Protein AF-A0A1A3CHF2-F1 (afdb_monomer_lite)

pLDDT: mean 89.18, std 14.38, range [41.09, 98.69]

Sequence (101 aa):
MNQPESPSDSRYTEADLKDAENRVAHAREAAGRSALSAAKSLEESARAHDEVAGIEESAVNRDRHEIDRLRRSAKQHHAFAAEDRDLAEKKRKEANEIFGA

Structure (mmCIF, N/CA/C/O backbone):
data_AF-A0A1A3CHF2-F1
#
_entry.id   AF-A0A1A3CHF2-F1
#
loop_
_atom_site.group_PDB
_atom_site.id
_atom_site.type_symbol
_atom_site.label_atom_id
_atom_site.label_alt_id
_atom_site.label_comp_id
_atom_site.label_asym_id
_atom_site.label_entity_id
_atom_site.label_seq_id
_atom_site.pdbx_PDB_ins_code
_atom_site.Cartn_x
_atom_site.Cartn_y
_atom_site.Cartn_z
_atom_site.occupancy
_atom_site.B_iso_or_equiv
_atom_site.auth_seq_id
_atom_site.auth_comp_id
_atom_site.auth_asym_id
_atom_site.auth_atom_id
_atom_site.pdbx_PDB_model_num
ATOM 1 N N . MET A 1 1 ? -6.567 -23.914 63.487 1.00 41.09 1 MET A N 1
ATOM 2 C CA . MET A 1 1 ? -7.171 -24.101 62.153 1.00 41.09 1 MET A CA 1
ATOM 3 C C . MET A 1 1 ? -7.896 -22.808 61.831 1.00 41.09 1 MET A C 1
ATOM 5 O O . MET A 1 1 ? -8.968 -22.600 62.377 1.00 41.09 1 MET A O 1
ATOM 9 N N . ASN A 1 2 ? -7.271 -21.900 61.081 1.00 44.84 2 ASN A N 1
ATOM 10 C CA . ASN A 1 2 ? -7.898 -20.627 60.714 1.00 44.84 2 ASN A CA 1
ATOM 11 C C . ASN A 1 2 ? -8.375 -20.709 59.261 1.00 44.84 2 ASN A C 1
ATOM 13 O O . ASN A 1 2 ? -7.709 -21.322 58.432 1.00 44.84 2 ASN A O 1
ATOM 17 N N . GLN A 1 3 ? -9.588 -20.199 59.058 1.00 54.03 3 GLN A N 1
ATOM 18 C CA . GLN A 1 3 ? -10.509 -20.420 57.942 1.00 54.03 3 GLN A CA 1
ATOM 19 C C . GLN A 1 3 ? -9.902 -20.195 56.546 1.00 54.03 3 GLN A C 1
ATOM 21 O O . GLN A 1 3 ? -9.007 -19.365 56.406 1.00 54.03 3 GLN A O 1
ATOM 26 N N . PRO A 1 4 ? -10.414 -20.891 55.510 1.00 51.56 4 PRO A N 1
ATOM 27 C CA . PRO A 1 4 ? -10.038 -20.607 54.134 1.00 51.56 4 PRO A CA 1
ATOM 28 C C . PRO A 1 4 ? -10.546 -19.212 53.759 1.00 51.56 4 PRO A C 1
ATOM 30 O O . PRO A 1 4 ? -11.713 -18.890 53.988 1.00 51.56 4 PRO A O 1
ATOM 33 N N . GLU A 1 5 ? -9.659 -18.394 53.201 1.00 55.16 5 GLU A N 1
ATOM 34 C CA . GLU A 1 5 ? -10.010 -17.122 52.581 1.00 55.16 5 GLU A CA 1
ATOM 35 C C . GLU A 1 5 ? -11.115 -17.369 51.545 1.00 55.16 5 GLU A C 1
ATOM 37 O O . GLU A 1 5 ? -10.977 -18.206 50.649 1.00 55.16 5 GLU A O 1
ATOM 42 N N . SER A 1 6 ? -12.250 -16.689 51.710 1.00 58.31 6 SER A N 1
ATOM 43 C CA . SER A 1 6 ? -13.349 -16.705 50.748 1.00 58.31 6 SER A CA 1
ATOM 44 C C . SER A 1 6 ? -12.802 -16.367 49.356 1.00 58.31 6 SER A C 1
ATOM 46 O O . SER A 1 6 ? -11.999 -15.437 49.248 1.00 58.31 6 SER A O 1
ATOM 48 N N . PRO A 1 7 ? -13.220 -17.066 48.285 1.00 54.19 7 PRO A N 1
ATOM 49 C CA . PRO A 1 7 ? -12.734 -16.765 46.949 1.00 54.19 7 PRO A CA 1
ATOM 50 C C . PRO A 1 7 ? -13.109 -15.321 46.622 1.00 54.19 7 PRO A C 1
ATOM 52 O O . PRO A 1 7 ? -14.273 -14.939 46.749 1.00 54.19 7 PRO A O 1
ATOM 55 N N . SER A 1 8 ? -12.109 -14.523 46.248 1.00 58.91 8 SER A N 1
ATOM 56 C CA . SER A 1 8 ? -12.282 -13.182 45.699 1.00 58.91 8 SER A CA 1
ATOM 57 C C . SER A 1 8 ? -13.441 -13.204 44.708 1.00 58.91 8 SER A C 1
ATOM 59 O O . SER A 1 8 ? -13.372 -13.909 43.698 1.00 58.91 8 SER A O 1
ATOM 61 N N . ASP A 1 9 ? -14.510 -12.481 45.019 1.00 55.12 9 ASP A N 1
ATOM 62 C CA . ASP A 1 9 ? -15.688 -12.355 44.175 1.00 55.12 9 ASP A CA 1
ATOM 63 C C . ASP A 1 9 ? -15.266 -11.586 42.912 1.00 55.12 9 ASP A C 1
ATOM 65 O O . ASP A 1 9 ? -15.288 -10.359 42.866 1.00 55.12 9 ASP A O 1
ATOM 69 N N . SER A 1 10 ? -14.741 -12.313 41.920 1.00 62.53 10 SER A N 1
ATOM 70 C CA . SER A 1 10 ? -14.166 -11.792 40.674 1.00 62.53 10 SER A CA 1
ATOM 71 C C . SER A 1 10 ? -15.284 -11.376 39.714 1.00 62.53 10 SER A C 1
ATOM 73 O O . SER A 1 10 ? -15.435 -11.897 38.611 1.00 62.53 10 SER A O 1
ATOM 75 N N . ARG A 1 11 ? -16.148 -10.474 40.180 1.00 78.69 11 ARG A N 1
ATOM 76 C CA . ARG A 1 11 ? -17.210 -9.873 39.382 1.00 78.69 11 ARG A CA 1
ATOM 77 C C . ARG A 1 11 ? -16.660 -8.586 38.789 1.00 78.69 11 ARG A C 1
ATOM 79 O O . ARG A 1 11 ? -16.370 -7.648 39.524 1.00 78.69 11 ARG A O 1
ATOM 86 N N . TYR A 1 12 ? -16.496 -8.571 37.468 1.00 81.94 12 TYR A N 1
ATOM 87 C CA . TYR A 1 12 ? -16.137 -7.362 36.731 1.00 81.94 12 TYR A CA 1
ATOM 88 C C . TYR A 1 12 ? -17.104 -6.231 37.078 1.00 81.94 12 TYR A C 1
ATOM 90 O O . TYR A 1 12 ? -18.324 -6.416 37.072 1.00 81.94 12 TYR A O 1
ATOM 98 N N . THR A 1 13 ? -16.545 -5.072 37.398 1.00 91.12 13 THR A N 1
ATOM 99 C CA . THR A 1 13 ? -17.308 -3.865 37.698 1.00 91.12 13 THR A CA 1
ATOM 100 C C . THR A 1 13 ? -17.675 -3.129 36.410 1.00 91.12 13 THR A C 1
ATOM 102 O O . THR A 1 13 ? -17.073 -3.326 35.355 1.00 91.12 13 THR A O 1
ATOM 105 N N . GLU A 1 14 ? -18.647 -2.223 36.490 1.00 92.00 14 GLU A N 1
ATOM 106 C CA . GLU A 1 14 ? -18.978 -1.317 35.381 1.00 92.00 14 GLU A CA 1
ATOM 107 C C . GLU A 1 14 ? -17.774 -0.450 34.966 1.00 92.00 14 GLU A C 1
ATOM 109 O O . GLU A 1 14 ? -17.593 -0.143 33.788 1.00 92.00 14 GLU A O 1
ATOM 114 N N . ALA A 1 15 ? -16.899 -0.111 35.919 1.00 91.62 15 ALA A N 1
ATOM 115 C CA . ALA A 1 15 ? -15.657 0.597 35.636 1.00 91.62 15 ALA A CA 1
ATOM 116 C C . ALA A 1 15 ? -14.679 -0.261 34.812 1.00 91.62 15 ALA A C 1
ATOM 118 O O . ALA A 1 15 ? -14.060 0.263 33.886 1.00 91.62 15 ALA A O 1
ATOM 119 N N . ASP A 1 16 ? -14.585 -1.565 35.098 1.00 93.94 16 ASP A N 1
ATOM 120 C CA . ASP A 1 16 ? -13.743 -2.498 34.334 1.00 93.94 16 ASP A CA 1
ATOM 121 C C . ASP A 1 16 ? -14.250 -2.660 32.897 1.00 93.94 16 ASP A C 1
ATOM 123 O O . ASP A 1 16 ? -13.460 -2.670 31.952 1.00 93.94 16 ASP A O 1
ATOM 127 N N . LEU A 1 17 ? -15.574 -2.737 32.720 1.00 93.31 17 LEU A N 1
ATOM 128 C CA . LEU A 1 17 ? -16.198 -2.785 31.396 1.00 93.31 17 LEU A CA 1
ATOM 129 C C . LEU A 1 17 ? -15.904 -1.509 30.601 1.00 93.31 17 LEU A C 1
ATOM 131 O O . LEU A 1 17 ? -15.461 -1.586 29.458 1.00 93.31 17 LEU A O 1
ATOM 135 N N . LYS A 1 18 ? -16.057 -0.337 31.226 1.00 94.50 18 LYS A N 1
ATOM 136 C CA . LYS A 1 18 ? -15.776 0.951 30.583 1.00 94.50 18 LYS A CA 1
ATOM 137 C C . LYS A 1 18 ? -14.302 1.112 30.196 1.00 94.50 18 LYS A C 1
ATOM 139 O O . LYS A 1 18 ? -14.007 1.641 29.126 1.00 94.50 18 LYS A O 1
ATOM 144 N N . ASP A 1 19 ? -13.364 0.673 31.039 1.00 96.50 19 ASP A N 1
ATOM 145 C CA . ASP A 1 19 ? -11.935 0.677 30.687 1.00 96.50 19 ASP A CA 1
ATOM 146 C C . ASP A 1 19 ? -11.653 -0.252 29.499 1.00 96.50 19 ASP A C 1
ATOM 148 O O . ASP A 1 19 ? -10.958 0.136 28.556 1.00 96.50 19 ASP A O 1
ATOM 152 N N . ALA A 1 20 ? -12.245 -1.449 29.498 1.00 96.31 20 ALA A N 1
ATOM 153 C CA . ALA A 1 20 ? -12.113 -2.390 28.392 1.00 96.31 20 ALA A CA 1
ATOM 154 C C . ALA A 1 20 ? -12.664 -1.811 27.076 1.00 96.31 20 ALA A C 1
ATOM 156 O O . ALA A 1 20 ? -11.989 -1.885 26.048 1.00 96.31 20 ALA A O 1
ATOM 157 N N . GLU A 1 21 ? -13.837 -1.179 27.102 1.00 95.69 21 GLU A N 1
ATOM 158 C CA . GLU A 1 21 ? -14.430 -0.506 25.939 1.00 95.69 21 GLU A CA 1
ATOM 159 C C . GLU A 1 21 ? -13.537 0.622 25.410 1.00 95.69 21 GLU A C 1
ATOM 161 O O . GLU A 1 21 ? -13.258 0.680 24.210 1.00 95.69 21 GLU A O 1
ATOM 166 N N . ASN A 1 22 ? -13.009 1.469 26.299 1.00 96.69 22 ASN A N 1
ATOM 167 C CA . ASN A 1 22 ? -12.091 2.545 25.919 1.00 96.69 22 ASN A CA 1
ATOM 168 C C . ASN A 1 22 ? -10.810 1.997 25.279 1.00 96.69 22 ASN A C 1
ATOM 170 O O . ASN A 1 22 ? -10.340 2.514 24.264 1.00 96.69 22 ASN A O 1
ATOM 174 N N . ARG A 1 23 ? -10.246 0.923 25.839 1.00 97.19 23 ARG A N 1
ATOM 175 C CA . ARG A 1 23 ? -9.063 0.256 25.280 1.00 97.19 23 ARG A CA 1
ATOM 176 C C . ARG A 1 23 ? -9.334 -0.319 23.898 1.00 97.19 23 ARG A C 1
ATOM 178 O O . ARG A 1 23 ? -8.495 -0.170 23.012 1.00 97.19 23 ARG A O 1
ATOM 185 N N . VAL A 1 24 ? -10.498 -0.934 23.694 1.00 96.69 24 VAL A N 1
ATOM 186 C CA . VAL A 1 24 ? -10.917 -1.432 22.377 1.00 96.69 24 VAL A CA 1
ATOM 187 C C . VAL A 1 24 ? -11.060 -0.279 21.384 1.00 96.69 24 VAL A C 1
ATOM 189 O O . VAL A 1 24 ? -10.558 -0.391 20.266 1.00 96.6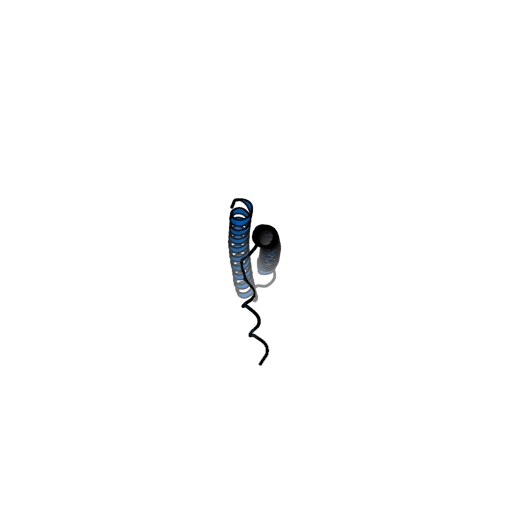9 24 VAL A O 1
ATOM 192 N N . ALA A 1 25 ? -11.671 0.839 21.782 1.00 94.75 25 ALA A N 1
ATOM 193 C CA . ALA A 1 25 ? -11.803 2.018 20.928 1.00 94.75 25 ALA A CA 1
ATOM 194 C C . ALA A 1 25 ? -10.432 2.578 20.508 1.00 94.75 25 ALA A C 1
ATOM 196 O O . ALA A 1 25 ? -10.187 2.787 19.319 1.00 94.75 25 ALA A O 1
ATOM 197 N N . HIS A 1 26 ? -9.499 2.724 21.454 1.00 96.94 26 HIS A N 1
ATOM 198 C CA . HIS A 1 26 ? -8.132 3.160 21.158 1.00 96.94 26 HIS A CA 1
ATOM 199 C C . HIS A 1 26 ? -7.373 2.177 20.259 1.00 96.94 26 HIS A C 1
ATOM 201 O O . HIS A 1 26 ? -6.669 2.597 19.341 1.00 96.94 26 HIS A O 1
ATOM 207 N N . ALA A 1 27 ? -7.520 0.870 20.491 1.00 97.25 27 ALA A N 1
ATOM 208 C CA . ALA A 1 27 ? -6.884 -0.149 19.663 1.00 97.25 27 ALA A CA 1
ATOM 209 C C . ALA A 1 27 ? -7.408 -0.117 18.219 1.00 97.25 27 ALA A C 1
ATOM 211 O O . ALA A 1 27 ? -6.617 -0.202 17.279 1.00 97.25 27 ALA A O 1
ATOM 212 N N . ARG A 1 28 ? -8.723 0.064 18.034 1.00 96.31 28 ARG A N 1
ATOM 213 C CA . ARG A 1 28 ? -9.337 0.239 16.710 1.00 96.31 28 ARG A CA 1
ATOM 214 C C . ARG A 1 28 ? -8.811 1.490 16.024 1.00 96.31 28 ARG A C 1
ATOM 216 O O . ARG A 1 28 ? -8.336 1.403 14.898 1.00 96.31 28 ARG A O 1
ATOM 223 N N . GLU A 1 29 ? -8.801 2.629 16.708 1.00 95.88 29 GLU A N 1
ATOM 224 C CA . GLU A 1 29 ? -8.271 3.869 16.136 1.00 95.88 29 GLU A CA 1
ATOM 225 C C . GLU A 1 29 ? -6.811 3.705 15.676 1.00 95.88 29 GLU A C 1
ATOM 227 O O . GLU A 1 29 ? -6.451 4.094 14.560 1.00 95.88 29 GLU A O 1
ATOM 232 N N . ALA A 1 30 ? -5.971 3.086 16.510 1.00 97.44 30 ALA A N 1
ATOM 233 C CA . ALA A 1 30 ? -4.579 2.812 16.177 1.00 97.44 30 ALA A CA 1
ATOM 234 C C . ALA A 1 30 ? -4.449 1.891 14.952 1.00 97.44 30 ALA A C 1
ATOM 236 O O . ALA A 1 30 ? -3.637 2.167 14.064 1.00 97.44 30 ALA A 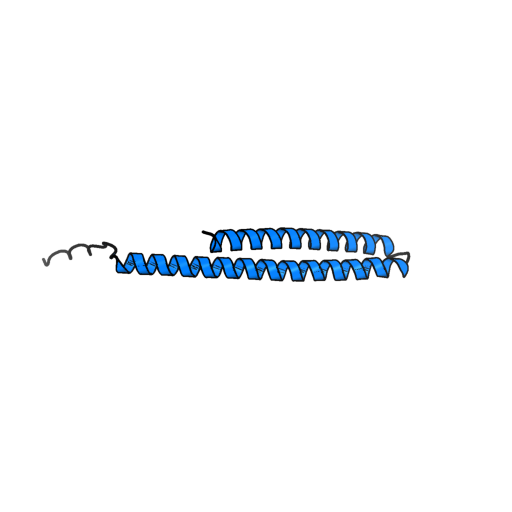O 1
ATOM 237 N N . ALA A 1 31 ? -5.271 0.842 14.867 1.00 97.69 31 ALA A N 1
ATOM 238 C CA . ALA A 1 31 ? -5.305 -0.060 13.720 1.00 97.69 31 ALA A CA 1
ATOM 239 C C . ALA A 1 31 ? -5.714 0.672 12.430 1.00 97.69 31 ALA A C 1
ATOM 241 O O . ALA A 1 31 ? -5.024 0.553 11.418 1.00 97.69 31 ALA A O 1
ATOM 242 N N . GLY A 1 32 ? -6.757 1.507 12.476 1.00 97.75 32 GLY A N 1
ATOM 243 C CA . GLY A 1 32 ? -7.202 2.300 11.326 1.00 97.75 32 GLY A CA 1
ATOM 244 C C . GLY A 1 32 ? -6.124 3.272 10.836 1.00 97.75 32 GLY A C 1
ATOM 245 O O . GLY A 1 32 ? -5.836 3.347 9.640 1.00 97.75 32 GLY A O 1
ATOM 246 N N . ARG A 1 33 ? -5.442 3.967 11.757 1.00 97.81 33 ARG A N 1
ATOM 247 C CA . ARG A 1 33 ? -4.309 4.851 11.421 1.00 97.81 33 ARG A CA 1
ATOM 248 C C . ARG A 1 33 ? -3.132 4.076 10.826 1.00 97.81 33 ARG A C 1
ATOM 250 O O . ARG A 1 33 ? -2.522 4.539 9.863 1.00 97.81 33 ARG A O 1
ATOM 257 N N . SER A 1 34 ? -2.821 2.903 11.376 1.00 98.25 34 SER A N 1
ATOM 258 C CA . SER A 1 34 ? -1.763 2.030 10.860 1.00 98.25 34 SER A CA 1
ATOM 259 C C . SER A 1 34 ? -2.075 1.550 9.441 1.00 98.25 34 SER A C 1
ATOM 261 O O . SER A 1 34 ? -1.212 1.636 8.567 1.00 98.25 34 SER A O 1
ATOM 263 N N . ALA A 1 35 ? -3.322 1.152 9.174 1.00 98.00 35 ALA A N 1
ATOM 264 C CA . ALA A 1 35 ? -3.772 0.760 7.844 1.00 98.00 35 ALA A CA 1
ATOM 265 C C . ALA A 1 35 ? -3.646 1.914 6.830 1.00 98.00 35 ALA A C 1
ATOM 267 O O . ALA A 1 35 ? -3.094 1.712 5.748 1.00 98.00 35 ALA A O 1
ATOM 268 N N . LEU A 1 36 ? -4.041 3.143 7.189 1.00 98.44 36 LEU A N 1
ATOM 269 C CA . LEU A 1 36 ? -3.832 4.319 6.327 1.00 98.44 36 LEU A CA 1
ATOM 270 C C . LEU A 1 36 ? -2.349 4.606 6.068 1.00 98.44 36 LEU A C 1
ATOM 272 O O . LEU A 1 36 ? -1.971 4.933 4.942 1.00 98.44 36 LEU A O 1
ATOM 276 N N . SER A 1 37 ? -1.501 4.472 7.090 1.00 98.50 37 SER A N 1
ATOM 277 C CA . SER A 1 37 ? -0.056 4.644 6.921 1.00 98.50 37 SER A CA 1
ATOM 278 C C . SER A 1 37 ? 0.521 3.602 5.966 1.00 98.50 37 SER A C 1
ATOM 280 O O . SER A 1 37 ? 1.296 3.957 5.082 1.00 98.50 37 SER A O 1
ATOM 282 N N . ALA A 1 38 ? 0.126 2.334 6.109 1.00 98.38 38 ALA A N 1
ATOM 283 C CA . ALA A 1 38 ? 0.562 1.264 5.220 1.00 98.38 38 ALA A CA 1
ATOM 284 C C . ALA A 1 38 ? 0.107 1.516 3.775 1.00 98.38 38 ALA A C 1
ATOM 286 O O . ALA A 1 38 ? 0.904 1.356 2.854 1.00 98.38 38 ALA A O 1
ATOM 287 N N . ALA A 1 39 ? -1.135 1.977 3.576 1.00 98.50 39 ALA A N 1
ATOM 288 C CA . ALA A 1 39 ? -1.632 2.355 2.256 1.00 98.50 39 ALA A CA 1
ATOM 289 C C . ALA A 1 39 ? -0.746 3.423 1.601 1.00 98.50 39 ALA A C 1
ATOM 291 O O . ALA A 1 39 ? -0.346 3.266 0.453 1.00 98.50 39 ALA A O 1
ATOM 292 N N . LYS A 1 40 ? -0.386 4.477 2.343 1.00 98.50 40 LYS A N 1
ATOM 293 C CA . LYS A 1 40 ? 0.482 5.544 1.832 1.00 98.50 40 LYS A CA 1
ATOM 294 C C . LYS A 1 40 ? 1.872 5.028 1.445 1.00 98.50 40 LYS A C 1
ATOM 296 O O . LYS A 1 40 ? 2.365 5.369 0.375 1.00 98.50 40 LYS A O 1
ATOM 301 N N . SER A 1 41 ? 2.492 4.199 2.283 1.00 98.56 41 SER A N 1
ATOM 302 C CA . SER A 1 41 ? 3.817 3.639 1.986 1.00 98.56 41 SER A CA 1
ATOM 303 C C . SER A 1 41 ? 3.807 2.733 0.753 1.00 98.56 41 SER A C 1
ATOM 305 O O . SER A 1 41 ? 4.741 2.776 -0.042 1.00 98.56 41 SER A O 1
ATOM 307 N N . LEU A 1 42 ? 2.740 1.957 0.553 1.00 98.69 42 LEU A N 1
ATOM 308 C CA . LEU A 1 42 ? 2.560 1.151 -0.656 1.00 98.69 42 LEU A CA 1
ATOM 309 C C . LEU A 1 42 ? 2.408 2.029 -1.906 1.00 98.69 42 LEU A C 1
ATOM 311 O O . LEU A 1 42 ? 2.996 1.737 -2.938 1.00 98.69 42 LEU A O 1
ATOM 315 N N . GLU A 1 43 ? 1.696 3.155 -1.826 1.00 98.50 43 GLU A N 1
ATOM 316 C CA . GLU A 1 43 ? 1.615 4.095 -2.955 1.00 98.50 43 GLU A CA 1
ATOM 317 C C . GLU A 1 43 ? 2.956 4.744 -3.297 1.00 98.50 43 GLU A C 1
ATOM 319 O O . GLU A 1 43 ? 3.248 4.983 -4.469 1.00 98.50 43 GLU A O 1
ATOM 324 N N . GLU A 1 44 ? 3.767 5.050 -2.286 1.00 98.69 44 GLU A N 1
ATOM 325 C CA . GLU A 1 44 ? 5.128 5.552 -2.480 1.00 98.69 44 GLU A CA 1
ATOM 326 C C . GLU A 1 44 ? 6.016 4.487 -3.141 1.00 98.69 44 GLU A C 1
ATOM 328 O O . GLU A 1 44 ? 6.723 4.798 -4.100 1.00 98.69 44 GLU A O 1
ATOM 333 N N . SER A 1 45 ? 5.907 3.228 -2.706 1.00 98.44 45 SER A N 1
ATOM 334 C CA . SER A 1 45 ? 6.586 2.081 -3.325 1.00 98.44 45 SER A CA 1
ATOM 335 C C . SER A 1 45 ? 6.170 1.884 -4.788 1.00 98.44 45 SER A C 1
ATOM 337 O O . SER A 1 45 ? 7.024 1.816 -5.674 1.00 98.44 45 SER A O 1
ATOM 339 N N . ALA A 1 46 ? 4.866 1.939 -5.082 1.00 98.44 46 ALA A N 1
ATOM 340 C CA . ALA A 1 46 ? 4.353 1.838 -6.446 1.00 98.44 46 ALA A CA 1
ATOM 341 C C . ALA A 1 46 ? 4.918 2.925 -7.373 1.00 98.44 46 ALA A C 1
ATOM 343 O O . ALA A 1 46 ? 5.260 2.653 -8.524 1.00 98.44 46 ALA A O 1
ATOM 344 N N . ARG A 1 47 ? 5.040 4.165 -6.876 1.00 98.50 47 ARG A N 1
ATOM 345 C CA . ARG A 1 47 ? 5.651 5.266 -7.638 1.00 98.50 47 ARG A CA 1
ATOM 346 C C . ARG A 1 47 ? 7.124 5.007 -7.924 1.00 98.50 47 ARG A C 1
ATOM 348 O O . ARG A 1 47 ? 7.554 5.245 -9.046 1.00 98.50 47 ARG A O 1
ATOM 355 N N . ALA A 1 48 ? 7.873 4.511 -6.940 1.00 98.44 48 ALA A N 1
ATOM 356 C CA . ALA A 1 48 ? 9.283 4.183 -7.123 1.00 98.44 48 ALA A CA 1
ATOM 357 C C . ALA A 1 48 ? 9.472 3.066 -8.161 1.00 98.44 48 ALA A C 1
ATOM 359 O O . ALA A 1 48 ? 10.359 3.149 -9.007 1.00 98.44 48 ALA A O 1
ATOM 360 N N . HIS A 1 49 ? 8.611 2.046 -8.145 1.00 98.19 49 HIS A N 1
ATOM 361 C CA . HIS A 1 49 ? 8.617 1.007 -9.168 1.00 98.19 49 HIS A CA 1
ATOM 362 C C . HIS A 1 49 ? 8.357 1.565 -10.573 1.00 98.19 49 HIS A C 1
ATOM 364 O O . HIS A 1 49 ? 9.137 1.291 -11.482 1.00 98.19 49 HIS A O 1
ATOM 370 N N . ASP A 1 50 ? 7.333 2.398 -10.755 1.00 97.88 50 ASP A N 1
ATOM 371 C CA . ASP A 1 50 ? 7.070 3.015 -12.062 1.00 97.88 50 ASP A CA 1
ATOM 372 C C . ASP A 1 50 ? 8.191 3.958 -12.521 1.00 97.88 50 ASP A C 1
ATOM 374 O O . ASP A 1 50 ? 8.485 4.026 -13.714 1.00 97.88 50 ASP A O 1
ATOM 378 N N . GLU A 1 51 ? 8.845 4.667 -11.597 1.00 98.00 51 GLU A N 1
ATOM 379 C CA . GLU A 1 51 ? 9.998 5.512 -11.916 1.00 98.00 51 GLU A CA 1
ATOM 380 C C . GLU A 1 51 ? 11.158 4.678 -12.474 1.00 98.00 51 GLU A C 1
ATOM 382 O O . GLU A 1 51 ? 11.711 5.011 -13.526 1.00 98.00 51 GLU A O 1
ATOM 387 N N . VAL A 1 52 ? 11.489 3.557 -11.823 1.00 97.12 52 VAL A N 1
ATOM 388 C CA . VAL A 1 52 ? 12.533 2.644 -12.311 1.00 97.12 52 VAL A CA 1
ATOM 389 C C . VAL A 1 52 ? 12.146 2.048 -13.664 1.00 97.12 52 VAL A C 1
ATOM 391 O O . VAL A 1 52 ? 12.973 2.052 -14.578 1.00 97.12 52 VAL A O 1
ATOM 394 N N . ALA A 1 53 ? 10.893 1.615 -13.834 1.00 95.69 53 ALA A N 1
ATOM 395 C CA . ALA A 1 53 ? 10.406 1.107 -15.114 1.00 95.69 53 ALA A CA 1
ATOM 396 C C . ALA A 1 53 ? 10.584 2.140 -16.239 1.00 95.69 53 ALA A C 1
ATOM 398 O O . ALA A 1 53 ? 11.155 1.825 -17.283 1.00 95.69 53 ALA A O 1
ATOM 399 N N . GLY A 1 54 ? 10.193 3.396 -16.003 1.00 94.56 54 GLY A N 1
ATOM 400 C CA . GLY A 1 54 ? 10.337 4.476 -16.981 1.00 94.56 54 GLY A CA 1
ATOM 401 C C . GLY A 1 54 ? 11.795 4.781 -17.348 1.00 94.56 54 GLY A C 1
ATOM 402 O O . GLY A 1 54 ? 12.099 5.078 -18.511 1.00 94.56 54 GLY A O 1
ATOM 403 N N . ILE A 1 55 ? 12.722 4.670 -16.389 1.00 93.81 55 ILE A N 1
ATOM 404 C CA . ILE A 1 55 ? 14.166 4.795 -16.643 1.00 93.81 55 ILE A CA 1
ATOM 405 C C . ILE A 1 55 ? 14.654 3.652 -17.539 1.00 93.81 55 ILE A C 1
ATOM 407 O O . ILE A 1 55 ? 15.355 3.903 -18.524 1.00 93.81 55 ILE A O 1
ATOM 411 N N . GLU A 1 56 ? 14.282 2.410 -17.228 1.00 92.75 56 GLU A N 1
ATOM 412 C CA . GLU A 1 56 ? 14.689 1.231 -17.996 1.00 92.75 56 GLU A CA 1
ATOM 413 C C . GLU A 1 56 ? 14.117 1.249 -19.419 1.00 92.75 56 GLU A C 1
ATOM 415 O O . GLU A 1 56 ? 14.855 1.012 -20.378 1.00 92.75 56 GLU A O 1
ATOM 420 N N . GLU A 1 57 ? 12.848 1.625 -19.591 1.00 91.50 57 GLU A N 1
ATOM 421 C CA . GLU A 1 57 ? 12.218 1.810 -20.905 1.00 91.50 57 GLU A CA 1
ATOM 422 C C . GLU A 1 57 ? 12.910 2.900 -21.726 1.00 91.50 57 GLU A C 1
ATOM 424 O O . GLU A 1 57 ? 13.153 2.731 -22.924 1.00 91.50 57 GLU A O 1
ATOM 429 N N . SER A 1 58 ? 13.2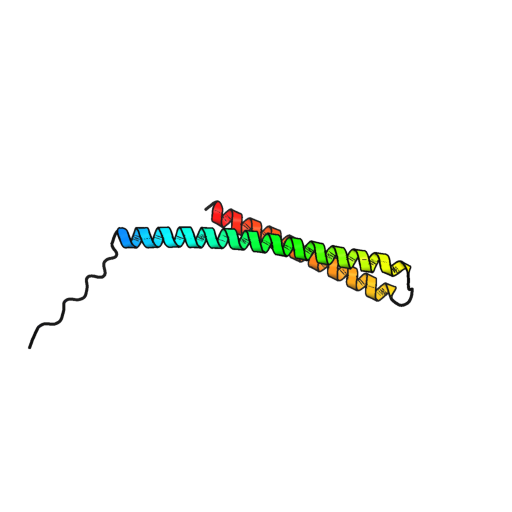98 4.002 -21.084 1.00 89.31 58 SER A N 1
ATOM 430 C CA . SER A 1 58 ? 14.046 5.078 -21.739 1.00 89.31 58 SER A CA 1
ATOM 431 C C . SER A 1 58 ? 15.462 4.642 -22.139 1.00 89.31 58 SER A C 1
ATOM 433 O O . SER A 1 58 ? 16.004 5.113 -23.145 1.00 89.31 58 SER A O 1
ATOM 435 N N . ALA A 1 59 ? 16.070 3.727 -21.378 1.00 86.25 59 ALA A N 1
ATOM 436 C CA . ALA A 1 59 ? 17.410 3.200 -21.626 1.00 86.25 59 ALA A CA 1
ATOM 437 C C . ALA A 1 59 ? 17.462 2.163 -22.764 1.00 86.25 59 ALA A C 1
ATOM 439 O O . ALA A 1 59 ? 18.501 2.041 -23.415 1.00 86.25 59 ALA A O 1
ATOM 440 N N . VAL A 1 60 ? 16.346 1.490 -23.080 1.00 79.44 60 VAL A N 1
ATOM 441 C CA . VAL A 1 60 ? 16.229 0.524 -24.197 1.00 79.44 60 VAL A CA 1
ATOM 442 C C . VAL A 1 60 ? 16.689 1.107 -25.541 1.00 79.44 60 VAL A C 1
ATOM 444 O O . VAL A 1 60 ? 17.202 0.385 -26.391 1.00 79.44 60 VAL A O 1
ATOM 447 N N . ASN A 1 61 ? 16.560 2.418 -25.743 1.00 70.75 61 ASN A N 1
ATOM 448 C CA . ASN A 1 61 ? 16.961 3.067 -26.994 1.00 70.75 61 ASN A CA 1
ATOM 449 C C . ASN A 1 61 ? 18.476 3.327 -27.111 1.00 70.75 61 ASN A C 1
ATOM 451 O O . ASN A 1 61 ? 18.921 3.817 -28.148 1.00 70.75 61 ASN A O 1
ATOM 455 N N . ARG A 1 62 ? 19.269 3.035 -26.067 1.00 72.12 62 ARG A N 1
ATOM 456 C CA . ARG A 1 62 ? 20.700 3.382 -25.999 1.00 72.12 62 ARG A CA 1
ATOM 457 C C . ARG A 1 62 ? 21.649 2.209 -26.253 1.00 72.12 62 ARG A C 1
ATOM 459 O O . ARG A 1 62 ? 22.751 2.455 -26.729 1.00 72.12 62 ARG A O 1
ATOM 466 N N . ASP A 1 63 ? 21.241 0.966 -25.992 1.00 69.81 63 ASP A N 1
ATOM 467 C CA . ASP A 1 63 ? 22.087 -0.215 -26.217 1.00 69.81 63 ASP A CA 1
ATOM 468 C C . ASP A 1 63 ? 21.268 -1.422 -26.698 1.00 69.81 63 ASP A C 1
ATOM 470 O O . ASP A 1 63 ? 20.351 -1.877 -26.014 1.00 69.81 63 ASP A O 1
ATOM 474 N N . ARG A 1 64 ? 21.610 -1.954 -27.882 1.00 67.38 64 ARG A N 1
ATOM 475 C CA . ARG A 1 64 ? 20.909 -3.078 -28.527 1.00 67.38 64 ARG A CA 1
ATOM 476 C C . ARG A 1 64 ? 21.080 -4.408 -27.796 1.00 67.38 64 ARG A C 1
ATOM 478 O O . ARG A 1 64 ? 20.212 -5.265 -27.946 1.00 67.38 64 ARG A O 1
ATOM 485 N N . HIS A 1 65 ? 22.157 -4.594 -27.034 1.00 71.00 65 HIS A N 1
ATOM 486 C CA . HIS A 1 65 ? 22.427 -5.868 -26.362 1.00 71.00 65 HIS A CA 1
ATOM 487 C C . HIS A 1 65 ? 21.620 -6.052 -25.068 1.00 71.00 65 HIS A C 1
ATOM 489 O O . HIS A 1 65 ? 21.376 -7.181 -24.650 1.00 71.00 65 HIS A O 1
ATOM 495 N N . GLU A 1 66 ? 21.133 -4.957 -24.481 1.00 80.31 66 GLU A N 1
ATOM 496 C CA . GLU A 1 66 ? 20.458 -4.946 -23.176 1.00 80.31 66 GLU A CA 1
ATOM 497 C C . GLU A 1 66 ? 18.930 -4.777 -23.270 1.00 80.31 66 GLU A C 1
ATOM 499 O O . GLU A 1 66 ? 18.224 -4.892 -22.265 1.00 80.31 66 GLU A O 1
ATOM 504 N N . ILE A 1 67 ? 18.401 -4.559 -24.481 1.00 84.19 67 ILE A N 1
ATOM 505 C CA . ILE A 1 67 ? 16.983 -4.261 -24.752 1.00 84.19 67 ILE A CA 1
ATOM 506 C C . ILE A 1 67 ? 16.042 -5.258 -24.079 1.00 84.19 67 ILE A C 1
ATOM 508 O O . ILE A 1 67 ? 15.095 -4.866 -23.399 1.00 84.19 67 ILE A O 1
ATOM 512 N N . ASP A 1 68 ? 16.295 -6.550 -24.263 1.00 85.31 68 ASP A N 1
ATOM 513 C CA . ASP A 1 68 ? 15.388 -7.586 -23.779 1.00 85.31 68 ASP A CA 1
ATOM 514 C C . ASP A 1 68 ? 15.436 -7.732 -22.256 1.00 85.31 68 ASP A C 1
ATOM 516 O O . ASP A 1 68 ? 14.425 -8.080 -21.643 1.00 85.31 68 ASP A O 1
ATOM 520 N N . ARG A 1 69 ? 16.586 -7.453 -21.627 1.00 88.94 69 ARG A N 1
ATOM 521 C CA . ARG A 1 69 ? 16.699 -7.446 -20.164 1.00 88.94 69 ARG A CA 1
ATOM 522 C C . ARG A 1 69 ? 15.942 -6.256 -19.583 1.00 88.94 69 ARG A C 1
ATOM 524 O O . ARG A 1 69 ? 15.097 -6.467 -18.718 1.00 88.94 69 ARG A O 1
ATOM 531 N N . LEU A 1 70 ? 16.187 -5.053 -20.101 1.00 90.25 70 LEU A N 1
ATOM 532 C CA . LEU A 1 70 ? 15.548 -3.820 -19.633 1.00 90.25 70 LEU A CA 1
ATOM 533 C C . LEU A 1 70 ? 14.030 -3.846 -19.839 1.00 90.25 70 LEU A C 1
ATOM 535 O O . LEU A 1 70 ? 13.288 -3.521 -18.924 1.00 90.25 70 LEU A O 1
ATOM 539 N N . ARG A 1 71 ? 13.541 -4.334 -20.987 1.00 89.56 71 ARG A N 1
ATOM 540 C CA . ARG A 1 71 ? 12.093 -4.483 -21.225 1.00 89.56 71 ARG A CA 1
ATOM 541 C C . ARG A 1 71 ? 11.424 -5.452 -20.254 1.00 89.56 71 ARG A C 1
ATOM 543 O O . ARG A 1 71 ? 10.300 -5.211 -19.822 1.00 89.56 71 ARG A O 1
ATOM 550 N N . ARG A 1 72 ? 12.080 -6.575 -19.935 1.00 92.69 72 ARG A N 1
ATOM 551 C CA . ARG A 1 72 ? 11.542 -7.534 -18.957 1.00 92.69 72 ARG A CA 1
ATOM 552 C C . ARG A 1 72 ? 11.538 -6.950 -17.549 1.00 92.69 72 ARG A C 1
ATOM 554 O O . ARG A 1 72 ? 10.547 -7.134 -16.851 1.00 92.69 72 ARG A O 1
ATOM 561 N N . SER A 1 73 ? 12.611 -6.262 -17.170 1.00 94.50 73 SER A N 1
ATOM 562 C CA . SER A 1 73 ? 12.747 -5.608 -15.866 1.00 94.50 73 SER A CA 1
ATOM 563 C C . SER A 1 73 ? 11.697 -4.504 -15.686 1.00 94.50 73 SER A C 1
ATOM 565 O O . SER A 1 73 ? 10.918 -4.554 -14.736 1.00 94.50 73 SER A O 1
ATOM 567 N N . ALA A 1 74 ? 11.516 -3.637 -16.686 1.00 95.06 74 ALA A N 1
ATOM 568 C CA . ALA A 1 74 ? 10.510 -2.578 -16.647 1.00 95.06 74 ALA A CA 1
ATOM 569 C C . ALA A 1 74 ? 9.092 -3.142 -16.501 1.00 95.06 74 ALA A C 1
ATOM 571 O O . ALA A 1 74 ? 8.299 -2.684 -15.679 1.00 95.06 74 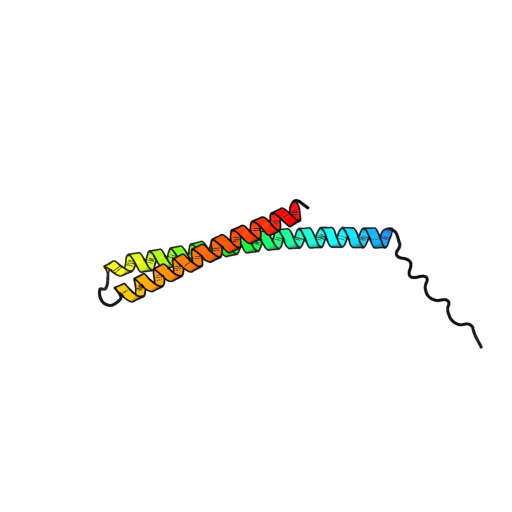ALA A O 1
ATOM 572 N N . LYS A 1 75 ? 8.787 -4.218 -17.239 1.00 96.56 75 LYS A N 1
ATOM 573 C CA . LYS A 1 75 ? 7.509 -4.927 -17.107 1.00 96.56 75 LYS A CA 1
ATOM 574 C C . LYS A 1 75 ? 7.301 -5.494 -15.696 1.00 96.56 75 LYS A C 1
ATOM 576 O O . LYS A 1 75 ? 6.173 -5.484 -15.211 1.00 96.56 75 LYS A O 1
ATOM 581 N N . GLN A 1 76 ? 8.351 -6.007 -15.053 1.00 97.75 76 GLN A N 1
ATOM 582 C CA . GLN A 1 76 ? 8.274 -6.497 -13.673 1.00 97.75 76 GLN A CA 1
ATOM 583 C C . GLN A 1 76 ? 8.032 -5.354 -12.691 1.00 97.75 76 GLN A C 1
ATOM 585 O O . GLN A 1 76 ? 7.162 -5.471 -11.836 1.00 97.75 76 GLN A O 1
ATOM 590 N N . HIS A 1 77 ? 8.729 -4.233 -12.854 1.00 97.94 77 HIS A N 1
ATOM 591 C CA . HIS A 1 77 ? 8.501 -3.047 -12.041 1.00 97.94 77 HIS A CA 1
ATOM 592 C C . HIS A 1 77 ? 7.063 -2.530 -12.160 1.00 97.94 77 HIS A C 1
ATOM 594 O O . HIS A 1 77 ? 6.421 -2.309 -11.139 1.00 97.94 77 HIS A O 1
ATOM 600 N N . HIS A 1 78 ? 6.498 -2.453 -13.365 1.00 97.69 78 HIS A N 1
ATOM 601 C CA . HIS A 1 78 ? 5.082 -2.113 -13.527 1.00 97.69 78 HIS A CA 1
ATOM 602 C C . HIS A 1 78 ? 4.134 -3.114 -12.857 1.00 97.69 78 HIS A C 1
ATOM 604 O O . HIS A 1 78 ? 3.117 -2.709 -12.293 1.00 97.69 78 HIS A O 1
ATOM 610 N N . ALA A 1 79 ? 4.452 -4.412 -12.898 1.00 98.25 79 ALA A N 1
ATOM 611 C CA . ALA A 1 79 ? 3.657 -5.421 -12.203 1.00 98.25 79 ALA A CA 1
ATOM 612 C C . ALA A 1 79 ? 3.681 -5.198 -10.682 1.00 98.25 79 ALA A C 1
ATOM 614 O O . ALA A 1 79 ? 2.620 -5.151 -10.066 1.00 98.25 79 ALA A O 1
ATOM 615 N N . PHE A 1 80 ? 4.856 -4.952 -10.095 1.00 98.19 80 PHE A N 1
ATOM 616 C CA . PHE A 1 80 ? 4.971 -4.631 -8.670 1.00 98.19 80 PHE A CA 1
ATOM 617 C C . PHE A 1 80 ? 4.267 -3.319 -8.309 1.00 98.19 80 PHE A C 1
ATOM 619 O O . PHE A 1 80 ? 3.566 -3.256 -7.304 1.00 98.19 80 PHE A O 1
ATOM 626 N N . ALA A 1 81 ? 4.353 -2.293 -9.161 1.00 98.25 81 ALA A N 1
ATOM 627 C CA . ALA A 1 81 ? 3.621 -1.047 -8.956 1.00 98.25 81 ALA A CA 1
ATOM 628 C C . ALA A 1 81 ? 2.097 -1.247 -8.959 1.00 98.25 81 ALA A C 1
ATOM 630 O O . ALA A 1 81 ? 1.379 -0.576 -8.216 1.00 98.25 81 ALA A O 1
ATOM 631 N N . ALA A 1 82 ? 1.580 -2.143 -9.803 1.00 98.50 82 ALA A N 1
ATOM 632 C CA . ALA A 1 82 ? 0.163 -2.494 -9.815 1.00 98.50 82 ALA A CA 1
ATOM 633 C C . ALA A 1 82 ? -0.240 -3.260 -8.544 1.00 98.50 82 ALA A C 1
ATOM 635 O O . ALA A 1 82 ? -1.233 -2.905 -7.912 1.00 98.50 82 ALA A O 1
ATOM 636 N N . GLU A 1 83 ? 0.557 -4.246 -8.127 1.00 98.56 83 GLU A N 1
ATOM 637 C CA . GLU A 1 83 ? 0.322 -4.998 -6.889 1.00 98.56 83 GLU A CA 1
ATOM 638 C C . GLU A 1 83 ? 0.304 -4.082 -5.657 1.00 98.56 83 GLU A C 1
ATOM 640 O O . GLU A 1 83 ? -0.617 -4.160 -4.839 1.00 98.56 83 GLU A O 1
ATOM 645 N N . ASP A 1 84 ? 1.265 -3.161 -5.552 1.00 98.69 84 ASP A N 1
ATOM 646 C CA . ASP A 1 84 ? 1.345 -2.195 -4.455 1.00 98.69 84 ASP A CA 1
ATOM 647 C C . ASP A 1 84 ? 0.126 -1.261 -4.417 1.00 98.69 84 ASP A C 1
ATOM 649 O O . ASP A 1 84 ? -0.414 -0.984 -3.342 1.00 98.69 84 ASP A O 1
ATOM 653 N N . ARG A 1 85 ? -0.373 -0.813 -5.577 1.00 98.44 85 ARG A N 1
ATOM 654 C CA . ARG A 1 85 ? -1.613 -0.018 -5.658 1.00 98.44 85 ARG A CA 1
ATOM 655 C C . ARG A 1 85 ? -2.829 -0.802 -5.177 1.00 98.44 85 ARG A C 1
ATOM 657 O O . ARG A 1 85 ? -3.629 -0.263 -4.409 1.00 98.44 85 ARG A O 1
ATOM 664 N N . ASP A 1 86 ? -2.948 -2.062 -5.584 1.00 98.56 86 ASP A N 1
ATOM 665 C CA . ASP A 1 86 ? -4.042 -2.937 -5.162 1.00 98.56 86 ASP A CA 1
ATOM 666 C C . ASP A 1 86 ? -4.004 -3.176 -3.645 1.00 98.56 86 ASP A C 1
ATOM 668 O O . ASP A 1 86 ? -5.034 -3.148 -2.962 1.00 98.56 86 ASP A O 1
ATOM 672 N N . LEU A 1 87 ? -2.809 -3.395 -3.089 1.00 98.56 87 LEU A N 1
ATOM 673 C CA . LEU A 1 87 ? -2.590 -3.524 -1.648 1.00 98.56 87 LEU A CA 1
ATOM 674 C C . LEU A 1 87 ? -2.927 -2.220 -0.911 1.00 98.56 87 LEU A C 1
ATOM 676 O O . LEU A 1 87 ? -3.589 -2.264 0.130 1.00 98.56 87 LEU A O 1
ATOM 680 N N . ALA A 1 88 ? -2.544 -1.063 -1.456 1.00 98.56 88 ALA A N 1
ATOM 681 C CA . ALA A 1 88 ? -2.864 0.238 -0.878 1.00 98.56 88 ALA A CA 1
ATOM 682 C C . ALA A 1 88 ? -4.378 0.486 -0.822 1.00 98.56 88 ALA A C 1
ATOM 684 O O . ALA A 1 88 ? -4.900 0.968 0.187 1.00 98.56 88 ALA A O 1
ATOM 685 N N . GLU A 1 89 ? -5.113 0.116 -1.874 1.00 98.31 89 GLU A N 1
ATOM 686 C CA . GLU A 1 89 ? -6.572 0.212 -1.886 1.00 98.31 89 GLU A CA 1
ATOM 687 C C . GLU A 1 89 ? -7.213 -0.699 -0.833 1.00 98.31 89 GLU A C 1
ATOM 689 O O . GLU A 1 89 ? -8.100 -0.258 -0.097 1.00 98.31 89 GLU A O 1
ATOM 694 N N . LYS A 1 90 ? -6.739 -1.943 -0.699 1.00 98.50 90 LYS A N 1
ATOM 695 C CA . LYS A 1 90 ? -7.209 -2.861 0.352 1.00 98.50 90 LYS A CA 1
ATOM 696 C C . LYS A 1 90 ? -6.978 -2.278 1.746 1.00 98.50 90 LYS A C 1
ATOM 698 O O . LYS A 1 90 ? -7.881 -2.321 2.575 1.00 98.50 90 LYS A O 1
ATOM 703 N N . LYS A 1 91 ? -5.816 -1.665 1.988 1.00 98.25 91 LYS A N 1
ATOM 704 C CA . LYS A 1 91 ? -5.499 -1.023 3.271 1.00 98.25 91 LYS A CA 1
ATOM 705 C C . LYS A 1 91 ? -6.364 0.204 3.561 1.00 98.25 91 LYS A C 1
ATOM 707 O O . LYS A 1 91 ? -6.765 0.407 4.703 1.00 98.25 91 LYS A O 1
ATOM 712 N N . ARG A 1 92 ? -6.738 0.983 2.540 1.00 98.00 92 ARG A N 1
ATOM 713 C CA . ARG A 1 92 ? -7.755 2.038 2.690 1.00 98.00 92 ARG A CA 1
ATOM 714 C C . ARG A 1 92 ? -9.128 1.482 3.050 1.00 98.00 92 ARG A C 1
ATOM 716 O O . ARG A 1 92 ? -9.796 2.060 3.899 1.00 98.00 92 ARG A O 1
ATOM 723 N N . LYS A 1 93 ? -9.554 0.389 2.410 1.00 97.75 93 LYS A N 1
ATOM 724 C CA . LYS A 1 93 ? -10.834 -0.266 2.723 1.00 97.75 93 LYS A CA 1
ATOM 725 C C . LYS A 1 93 ? -10.853 -0.766 4.165 1.00 97.75 93 LYS A C 1
ATOM 727 O O . LYS A 1 93 ? -11.780 -0.429 4.886 1.00 97.75 93 LYS A O 1
ATOM 732 N N . GLU A 1 94 ? -9.787 -1.431 4.605 1.00 96.31 94 GLU A N 1
ATOM 733 C CA . GLU A 1 94 ? -9.611 -1.869 5.997 1.00 96.31 94 GLU A CA 1
ATOM 734 C C . GLU A 1 94 ? -9.697 -0.690 6.981 1.00 96.31 94 GLU A C 1
ATOM 736 O O . GLU A 1 94 ? -10.437 -0.745 7.958 1.00 96.31 94 GLU A O 1
ATOM 741 N N . ALA A 1 95 ? -9.010 0.423 6.701 1.00 96.38 95 ALA A N 1
ATOM 742 C CA . ALA A 1 95 ? -9.116 1.619 7.534 1.00 96.38 95 ALA A CA 1
ATOM 743 C C . ALA A 1 95 ? -10.544 2.193 7.573 1.00 96.38 95 ALA A C 1
ATOM 745 O O . ALA A 1 95 ? -11.021 2.583 8.636 1.00 96.38 95 ALA A O 1
ATOM 746 N N . ASN A 1 96 ? -11.230 2.238 6.428 1.00 95.44 96 ASN A N 1
ATOM 747 C CA . ASN A 1 96 ? -12.607 2.726 6.340 1.00 95.44 96 ASN A CA 1
ATOM 748 C C . ASN A 1 96 ? -13.585 1.827 7.102 1.00 95.44 96 ASN A C 1
ATOM 750 O O . ASN A 1 96 ? -14.498 2.341 7.736 1.00 95.44 96 ASN A O 1
ATOM 754 N N . GLU A 1 97 ? -13.393 0.509 7.067 1.00 94.62 97 GLU A N 1
ATOM 755 C CA . GLU A 1 97 ? -14.177 -0.443 7.860 1.00 94.62 97 GLU A CA 1
ATOM 756 C C . GLU A 1 97 ? -13.953 -0.229 9.359 1.00 94.62 97 GLU A C 1
ATOM 758 O O . GLU A 1 97 ? -14.903 -0.276 10.128 1.00 94.62 97 GLU A O 1
ATOM 763 N N . ILE A 1 98 ? -12.721 0.073 9.775 1.00 91.81 98 ILE A N 1
ATOM 764 C CA . ILE A 1 98 ? -12.387 0.325 11.182 1.00 91.81 98 ILE A CA 1
ATOM 765 C C . ILE A 1 98 ? -12.963 1.653 11.690 1.00 91.81 98 ILE A C 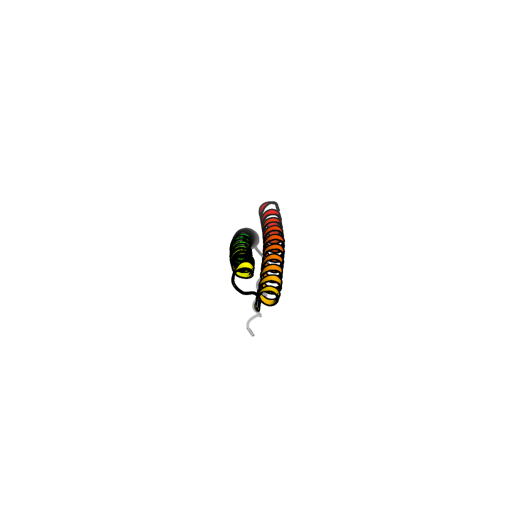1
ATOM 767 O O . ILE A 1 98 ? -13.411 1.717 12.830 1.00 91.81 98 ILE A O 1
ATOM 771 N N . PHE A 1 99 ? -12.931 2.716 10.880 1.00 87.06 99 PHE A 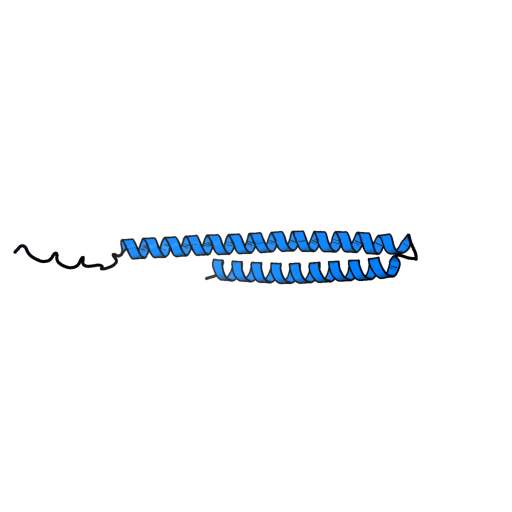N 1
ATOM 772 C CA . PHE A 1 99 ? -13.466 4.028 11.270 1.00 87.06 99 PHE A CA 1
ATOM 773 C C . PHE A 1 99 ? -14.975 4.173 11.040 1.00 87.06 99 PHE A C 1
ATOM 775 O O . PHE A 1 99 ? -15.595 5.052 11.634 1.00 87.06 99 PHE A O 1
ATOM 782 N N . GLY A 1 100 ? -15.551 3.367 10.147 1.00 75.81 100 GLY A N 1
ATOM 783 C CA . GLY A 1 100 ? -16.982 3.349 9.846 1.00 75.81 100 GLY A CA 1
ATOM 784 C C . GLY A 1 100 ? -17.799 2.365 10.691 1.00 75.81 100 GLY A C 1
ATOM 785 O O . GLY A 1 100 ? -19.026 2.392 10.585 1.00 75.81 100 GLY A O 1
ATOM 786 N N . ALA A 1 101 ? -17.143 1.509 11.486 1.00 57.19 101 ALA A N 1
ATOM 787 C CA . ALA A 1 101 ? -17.744 0.561 12.434 1.00 57.19 101 ALA A CA 1
ATOM 788 C C . ALA A 1 101 ? -17.746 1.093 13.873 1.00 57.19 101 ALA A C 1
ATOM 790 O O . ALA A 1 101 ? -18.679 0.722 14.621 1.00 57.19 101 ALA A O 1
#

Radius of gyration: 26.63 Å; chains: 1; bounding box: 41×30×91 Å

Secondary structure (DSSP, 8-state):
-PPPPPP------HHHHHHHHHHHHHHHHHHHHHHHHHHHHHHHHHHHHHHHHHHHHHHTTT-TTTHHHHHHHHHHHHHHHHHHHHHHHHHHHHHHHHHH-

Organism: Mycobacterium asiaticum (NCBI:txid1790)

Foldseek 3Di:
DDDDDDPDPPDQDPVNVVVVVVVVLVVLLVLLVVLLVLLVVLLVQLVVLQVQLVVLCVCLVPDVVCNVVSNVSSVVSNVSSVVSNVSSVVSNVSSCVSVVD